Protein AF-A0A0R3SLI9-F1 (afdb_monomer_lite)

pLDDT: mean 77.98, std 18.59, range [40.75, 97.25]

Organism: Hymenolepis diminuta (NCBI:txid6216)

Structure (mmCIF, N/CA/C/O backbone):
data_AF-A0A0R3SLI9-F1
#
_entry.id   AF-A0A0R3SLI9-F1
#
loop_
_atom_site.group_PDB
_atom_site.id
_atom_site.type_symbol
_atom_site.label_atom_id
_atom_site.label_alt_id
_atom_site.label_comp_id
_atom_site.label_asym_id
_atom_site.label_entity_id
_atom_site.label_seq_id
_atom_site.pdbx_PDB_ins_code
_atom_site.Cartn_x
_atom_site.Cartn_y
_atom_site.Cartn_z
_atom_site.occupancy
_atom_site.B_iso_or_equiv
_atom_site.auth_seq_id
_atom_site.auth_comp_id
_atom_site.auth_asym_id
_atom_site.auth_atom_id
_atom_site.pdbx_PDB_model_num
ATOM 1 N N . LEU A 1 1 ? -8.144 -15.670 11.723 1.00 77.50 1 LEU A N 1
ATOM 2 C CA . LEU A 1 1 ? -7.758 -14.855 10.543 1.00 77.50 1 LEU A CA 1
ATOM 3 C C . LEU A 1 1 ? -8.961 -14.194 9.868 1.00 77.50 1 LEU A C 1
ATOM 5 O O . LEU A 1 1 ? -9.019 -12.973 9.860 1.00 77.50 1 LEU A O 1
ATOM 9 N N . ARG A 1 2 ? -9.946 -14.961 9.369 1.00 88.62 2 ARG A N 1
ATOM 10 C CA . ARG A 1 2 ? -11.152 -14.423 8.701 1.00 88.62 2 ARG A CA 1
ATOM 11 C C . ARG A 1 2 ? -11.884 -13.349 9.516 1.00 88.62 2 ARG A C 1
ATOM 13 O O . ARG A 1 2 ? -12.196 -12.292 8.986 1.00 88.62 2 ARG A O 1
ATOM 20 N N . GLU A 1 3 ? -12.101 -13.583 10.808 1.00 86.25 3 GLU A N 1
ATOM 21 C CA . GLU A 1 3 ? -12.759 -12.598 11.679 1.00 86.25 3 GLU A CA 1
ATOM 22 C C . GLU A 1 3 ? -11.969 -11.297 11.853 1.00 86.25 3 GLU A C 1
ATOM 24 O O . GLU A 1 3 ? -12.561 -10.227 11.944 1.00 86.25 3 GLU A O 1
ATOM 29 N N . CYS A 1 4 ? -10.637 -11.369 11.891 1.00 86.62 4 CYS A N 1
ATOM 30 C CA . CYS A 1 4 ? -9.782 -10.190 12.025 1.00 86.62 4 CYS A CA 1
ATOM 31 C C . CYS A 1 4 ? -9.888 -9.305 10.779 1.00 86.62 4 CYS A C 1
ATOM 33 O O . CYS A 1 4 ? -10.007 -8.089 10.894 1.00 86.62 4 CYS A O 1
ATOM 35 N N . VAL A 1 5 ? -9.927 -9.932 9.599 1.00 86.12 5 VAL A N 1
ATOM 36 C CA . VAL A 1 5 ? -10.116 -9.241 8.317 1.00 86.12 5 VAL A CA 1
ATOM 37 C C . VAL A 1 5 ? -11.488 -8.573 8.257 1.00 86.12 5 VAL A C 1
ATOM 39 O O . VAL A 1 5 ? -11.575 -7.413 7.879 1.00 86.12 5 VAL A O 1
ATOM 42 N N . LEU A 1 6 ? -12.548 -9.267 8.687 1.00 87.31 6 LEU A N 1
ATOM 43 C CA . LEU A 1 6 ? -13.911 -8.720 8.686 1.00 87.31 6 LEU A CA 1
ATOM 44 C C . LEU A 1 6 ? -14.117 -7.594 9.709 1.00 87.31 6 LEU A C 1
ATOM 46 O O . LEU A 1 6 ? -14.928 -6.704 9.469 1.00 87.31 6 LEU A O 1
ATOM 50 N N . ARG A 1 7 ? -13.383 -7.600 10.830 1.00 90.00 7 ARG A N 1
ATOM 51 C CA . ARG A 1 7 ? -13.383 -6.476 11.784 1.00 90.00 7 ARG A CA 1
ATOM 52 C C . ARG A 1 7 ? -12.620 -5.262 11.258 1.00 90.00 7 ARG A C 1
ATOM 54 O O . ARG A 1 7 ? -12.909 -4.154 11.694 1.00 90.00 7 ARG A O 1
ATOM 61 N N . GLY A 1 8 ? -11.622 -5.458 10.393 1.00 84.56 8 GLY A N 1
ATOM 62 C CA . GLY A 1 8 ? -10.778 -4.377 9.866 1.00 84.56 8 GLY A CA 1
ATOM 63 C C . GLY A 1 8 ? -9.919 -3.675 10.926 1.00 84.56 8 GLY A C 1
ATOM 64 O O . GLY A 1 8 ? -9.352 -2.619 10.664 1.00 84.56 8 GLY A O 1
ATOM 65 N N . SER A 1 9 ? -9.832 -4.240 12.133 1.00 87.75 9 SER A N 1
ATOM 66 C CA . SER A 1 9 ? -9.049 -3.683 13.233 1.00 87.75 9 SER A CA 1
ATOM 67 C C . SER A 1 9 ? -7.636 -4.255 13.210 1.00 87.75 9 SER A C 1
ATOM 69 O O . SER A 1 9 ? -7.444 -5.471 13.152 1.00 87.75 9 SER A O 1
ATOM 71 N N . TYR A 1 10 ? -6.653 -3.366 13.282 1.00 92.00 10 TYR A N 1
ATOM 72 C CA . TYR A 1 10 ? -5.237 -3.688 13.392 1.00 92.00 10 TYR A CA 1
ATOM 73 C C . TYR A 1 10 ? -4.614 -2.856 14.515 1.00 92.00 10 TYR A C 1
ATOM 75 O O . TYR A 1 10 ? -5.129 -1.800 14.885 1.00 92.00 10 TYR A O 1
ATOM 83 N N . ARG A 1 11 ? -3.517 -3.350 15.094 1.00 92.00 11 ARG A N 1
ATOM 84 C CA . ARG A 1 11 ? -2.757 -2.623 16.118 1.00 92.00 11 ARG A CA 1
ATOM 85 C C . ARG A 1 11 ? -1.574 -1.924 15.461 1.00 92.00 11 ARG A C 1
ATOM 87 O O . ARG A 1 11 ? -0.808 -2.571 14.754 1.00 92.00 11 ARG A O 1
ATOM 94 N N . VAL A 1 12 ? -1.432 -0.629 15.723 1.00 92.94 12 VAL A N 1
ATOM 95 C CA . VAL A 1 12 ? -0.289 0.178 15.283 1.00 92.94 12 VAL A CA 1
ATOM 96 C C . VAL A 1 12 ? 0.781 0.118 16.377 1.00 92.94 12 VAL A C 1
ATOM 98 O O . VAL A 1 12 ? 0.486 0.472 17.521 1.00 92.94 12 VAL A O 1
ATOM 101 N N . PRO A 1 13 ? 1.992 -0.377 16.089 1.00 94.94 13 PRO A N 1
ATOM 102 C CA . PRO A 1 13 ? 3.076 -0.381 17.062 1.00 94.94 13 PRO A CA 1
ATOM 103 C C . PRO A 1 13 ? 3.652 1.027 17.276 1.00 94.94 13 PRO A C 1
ATOM 105 O O . PRO A 1 13 ? 3.618 1.857 16.374 1.00 94.94 13 PRO A O 1
ATOM 108 N N . PHE A 1 14 ? 4.244 1.281 18.449 1.00 94.12 14 PHE A N 1
ATOM 109 C CA . PHE A 1 14 ? 4.739 2.615 18.839 1.00 94.12 14 PHE A CA 1
ATOM 110 C C . PHE A 1 14 ? 5.844 3.175 17.928 1.00 94.12 14 PHE A C 1
ATOM 112 O O . PHE A 1 14 ? 6.038 4.382 17.867 1.00 94.12 14 PHE A O 1
ATOM 119 N N . TYR A 1 15 ? 6.589 2.302 17.248 1.00 94.62 15 TYR A N 1
ATOM 120 C CA . TYR A 1 15 ? 7.672 2.678 16.338 1.00 94.62 15 TYR A CA 1
ATOM 121 C C . TYR A 1 15 ? 7.181 3.015 14.923 1.00 94.62 15 TYR A C 1
ATOM 123 O O . TYR A 1 15 ? 7.979 3.397 14.071 1.00 94.62 15 TYR A O 1
ATOM 131 N N . MET A 1 16 ? 5.890 2.836 14.638 1.00 94.94 16 MET A N 1
ATOM 132 C CA . MET A 1 16 ? 5.316 3.177 13.343 1.00 94.94 16 MET A CA 1
ATOM 133 C C . MET A 1 16 ? 5.006 4.673 13.296 1.00 94.94 16 MET A C 1
ATOM 135 O O . MET A 1 16 ? 4.361 5.204 14.197 1.00 94.94 16 MET A O 1
ATOM 139 N N . SER A 1 17 ? 5.465 5.352 12.243 1.00 95.38 17 SER A N 1
ATOM 140 C CA . SER A 1 17 ? 5.204 6.782 12.088 1.00 95.38 17 SER A CA 1
ATOM 141 C C . SER A 1 17 ? 3.722 7.058 11.843 1.00 95.38 17 SER A C 1
ATOM 143 O O . SER A 1 17 ? 2.990 6.230 11.290 1.00 95.38 17 SER A O 1
ATOM 145 N N . HIS A 1 18 ? 3.290 8.260 12.218 1.00 95.31 18 HIS A N 1
ATOM 146 C CA . HIS A 1 18 ? 1.918 8.706 12.008 1.00 95.31 18 HIS A CA 1
ATOM 147 C C . HIS A 1 18 ? 1.535 8.694 10.520 1.00 95.31 18 HIS A C 1
ATOM 149 O O . HIS A 1 18 ? 0.446 8.260 10.150 1.00 95.31 18 HIS A O 1
ATOM 155 N N . GLU A 1 19 ? 2.454 9.097 9.642 1.00 94.69 19 GLU A N 1
ATOM 156 C CA . GLU A 1 19 ? 2.260 9.055 8.195 1.00 94.69 19 GLU A CA 1
ATOM 157 C C . GLU A 1 19 ? 2.057 7.624 7.673 1.00 94.69 19 GLU A C 1
ATOM 159 O O . GLU A 1 19 ? 1.200 7.403 6.817 1.00 94.69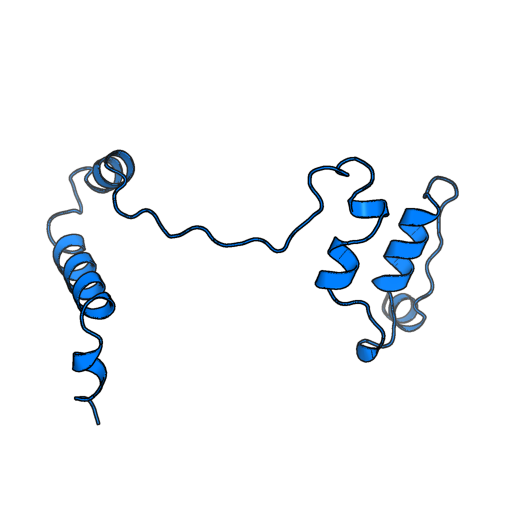 19 GLU A O 1
ATOM 164 N N . CYS A 1 20 ? 2.773 6.637 8.228 1.00 95.31 20 CYS A N 1
ATOM 165 C CA . CYS A 1 20 ? 2.591 5.228 7.870 1.00 95.31 20 CYS A CA 1
ATOM 166 C C . CYS A 1 20 ? 1.206 4.721 8.287 1.00 95.31 20 CYS A C 1
ATOM 168 O O . CYS A 1 20 ? 0.522 4.040 7.522 1.00 95.31 20 CYS A O 1
ATOM 170 N N . GLU A 1 21 ? 0.758 5.087 9.492 1.00 95.56 21 GLU A N 1
ATOM 171 C CA . GLU A 1 21 ? -0.582 4.741 9.962 1.00 95.56 21 GLU A CA 1
ATOM 172 C C . GLU A 1 21 ? -1.658 5.313 9.029 1.00 95.56 21 GLU A C 1
ATOM 174 O O . GLU A 1 21 ? -2.601 4.605 8.665 1.00 95.56 21 GLU A O 1
ATOM 179 N N . MET A 1 22 ? -1.522 6.578 8.624 1.00 95.00 22 MET A N 1
ATOM 180 C CA . MET A 1 22 ? -2.459 7.224 7.704 1.00 95.00 22 MET A CA 1
ATOM 181 C C . MET A 1 22 ? -2.502 6.528 6.339 1.00 95.00 22 MET A C 1
ATOM 183 O O . MET A 1 22 ? -3.591 6.340 5.790 1.00 95.00 22 MET A O 1
ATOM 187 N N . LEU A 1 23 ? -1.356 6.081 5.819 1.00 96.31 23 LEU A N 1
ATOM 188 C CA . LEU A 1 23 ? -1.296 5.272 4.602 1.00 96.31 23 LEU A CA 1
ATOM 189 C C . LEU A 1 23 ? -2.061 3.947 4.769 1.00 96.31 23 LEU A C 1
ATOM 191 O O . LEU A 1 23 ? -2.914 3.611 3.943 1.00 96.31 23 LEU A O 1
ATOM 195 N N . LEU A 1 24 ? -1.828 3.218 5.867 1.00 95.94 24 LEU A N 1
ATOM 196 C CA . LEU A 1 24 ? -2.531 1.962 6.153 1.00 9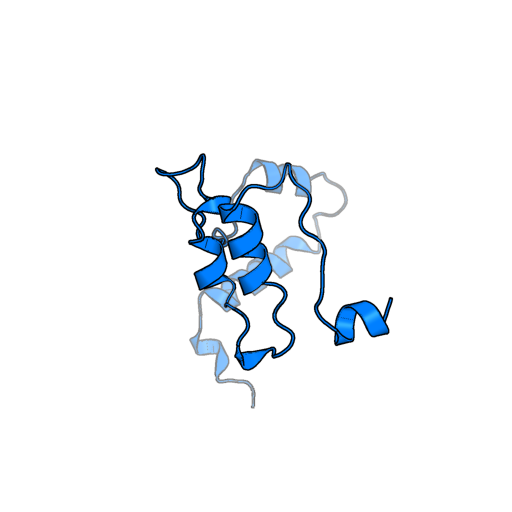5.94 24 LEU A CA 1
ATOM 197 C C . LEU A 1 24 ? -4.048 2.160 6.264 1.00 95.94 24 LEU A C 1
ATOM 199 O O . LEU A 1 24 ? -4.803 1.329 5.761 1.00 95.94 24 LEU A O 1
ATOM 203 N N . ARG A 1 25 ? -4.512 3.279 6.836 1.00 94.19 25 ARG A N 1
ATOM 204 C CA . ARG A 1 25 ? -5.947 3.613 6.907 1.00 94.19 25 ARG A CA 1
ATOM 205 C C . ARG A 1 25 ? -6.587 3.794 5.532 1.00 94.19 25 ARG A C 1
ATOM 207 O O . ARG A 1 25 ? -7.759 3.462 5.379 1.00 94.19 25 ARG A O 1
ATOM 214 N N . LYS A 1 26 ? -5.841 4.285 4.536 1.00 95.56 26 LYS A N 1
ATOM 215 C CA . LYS A 1 26 ? -6.316 4.432 3.146 1.00 95.56 26 LYS A CA 1
ATOM 216 C C . LYS A 1 26 ? -6.380 3.092 2.404 1.00 95.56 26 LYS A C 1
ATOM 218 O O . LYS A 1 26 ? -7.260 2.900 1.564 1.00 95.56 26 LYS A O 1
ATOM 223 N N . MET A 1 27 ? -5.472 2.163 2.719 1.00 95.62 27 MET A N 1
ATOM 224 C CA . MET A 1 27 ? -5.377 0.849 2.068 1.00 95.62 27 MET A CA 1
ATOM 225 C C . MET A 1 27 ? -6.309 -0.201 2.690 1.00 95.62 27 MET A C 1
ATOM 227 O O . MET A 1 27 ? -6.991 -0.938 1.975 1.00 95.62 27 MET A O 1
ATOM 231 N N . LEU A 1 28 ? -6.370 -0.266 4.021 1.00 94.88 28 LEU A N 1
ATOM 232 C CA . LEU A 1 28 ? -7.065 -1.311 4.784 1.00 94.88 28 LEU A CA 1
ATOM 233 C C . LEU A 1 28 ? -8.524 -0.945 5.098 1.00 94.88 28 LEU A C 1
ATOM 235 O O . LEU A 1 28 ? -9.038 -1.210 6.184 1.00 94.88 28 LEU A O 1
ATOM 239 N N . VAL A 1 29 ? -9.215 -0.345 4.126 1.00 94.25 29 VAL A N 1
ATOM 240 C CA . VAL A 1 29 ? -10.642 -0.015 4.233 1.00 94.25 29 VAL A CA 1
ATOM 241 C C . VAL A 1 29 ? -11.492 -1.254 3.933 1.00 94.25 29 VAL A C 1
ATOM 243 O O . VAL A 1 29 ? -11.332 -1.895 2.886 1.00 94.25 29 VAL A O 1
ATOM 246 N N . LEU A 1 30 ? -12.423 -1.569 4.845 1.00 93.62 30 LEU A N 1
ATOM 247 C CA . LEU A 1 30 ? -13.381 -2.676 4.710 1.00 93.62 30 LEU A CA 1
ATOM 248 C C . LEU A 1 30 ? -14.275 -2.518 3.477 1.00 93.62 30 LEU A C 1
ATOM 250 O O . LEU A 1 30 ? -14.480 -3.471 2.731 1.00 93.62 30 LEU A O 1
ATOM 254 N N . ASN A 1 31 ? -14.799 -1.310 3.261 1.00 93.69 31 ASN A N 1
ATOM 255 C CA . ASN A 1 31 ? -15.614 -1.009 2.094 1.00 93.69 31 ASN A CA 1
ATOM 256 C C . ASN A 1 31 ? -14.712 -0.753 0.868 1.00 93.69 31 ASN A C 1
ATOM 258 O O . ASN A 1 31 ? -13.988 0.245 0.863 1.00 93.69 31 ASN A O 1
ATOM 262 N N . PRO A 1 32 ? -14.779 -1.587 -0.185 1.00 94.00 32 PRO A N 1
ATOM 263 C CA . PRO A 1 32 ? -13.947 -1.418 -1.371 1.00 94.00 32 PRO A CA 1
ATOM 264 C C . PRO A 1 32 ? -14.207 -0.100 -2.112 1.00 94.00 32 PRO A C 1
ATOM 266 O O . PRO A 1 32 ? -13.270 0.444 -2.680 1.00 94.00 32 PRO A O 1
ATOM 269 N N . THR A 1 33 ? -15.427 0.454 -2.075 1.00 95.56 33 THR A N 1
ATOM 270 C CA . THR A 1 33 ? -15.741 1.717 -2.774 1.00 95.56 33 THR A CA 1
ATOM 271 C C . THR A 1 33 ? -15.172 2.948 -2.077 1.00 95.56 33 THR A C 1
ATOM 273 O O . THR A 1 33 ? -15.041 3.998 -2.695 1.00 95.56 33 THR A O 1
ATOM 276 N N . LYS A 1 34 ? -14.827 2.826 -0.790 1.00 94.88 34 LYS A N 1
ATOM 277 C CA . LYS A 1 34 ? -14.185 3.883 0.004 1.00 94.88 34 LYS A CA 1
ATOM 278 C C . LYS A 1 34 ? -12.663 3.731 0.070 1.00 94.88 34 LYS A C 1
ATOM 280 O O . LYS A 1 34 ? -12.007 4.531 0.731 1.00 94.88 34 LYS A O 1
ATOM 285 N N . ARG A 1 35 ? -12.106 2.675 -0.530 1.00 97.25 35 ARG A N 1
ATOM 286 C CA . ARG A 1 35 ? -10.664 2.425 -0.535 1.00 97.25 35 ARG A CA 1
ATOM 287 C C . ARG A 1 35 ? -9.992 3.380 -1.514 1.00 97.25 35 ARG A C 1
ATOM 289 O O . ARG A 1 35 ? -10.483 3.550 -2.627 1.00 97.25 35 ARG A O 1
ATOM 296 N N . ALA A 1 36 ? -8.867 3.960 -1.105 1.00 96.56 36 ALA A N 1
ATOM 297 C CA . ALA A 1 36 ? -8.103 4.833 -1.985 1.00 96.56 36 ALA A CA 1
ATOM 298 C C . ALA A 1 36 ? -7.595 4.057 -3.209 1.00 96.56 36 ALA A C 1
ATOM 300 O O . ALA A 1 36 ? -7.171 2.899 -3.106 1.00 96.56 36 ALA A O 1
ATOM 301 N N . SER A 1 37 ? -7.635 4.707 -4.366 1.00 96.56 37 SER A N 1
ATOM 302 C CA . SER A 1 37 ? -7.070 4.179 -5.603 1.00 96.56 37 SER A CA 1
ATOM 303 C C . SER A 1 37 ? -5.544 4.145 -5.532 1.00 96.56 37 SER A C 1
ATOM 305 O O . SER A 1 37 ? -4.918 4.901 -4.786 1.00 96.56 37 SER A O 1
ATOM 307 N N . LEU A 1 38 ? -4.916 3.305 -6.358 1.00 95.56 38 LEU A N 1
ATOM 308 C CA . LEU A 1 38 ? -3.455 3.255 -6.411 1.00 95.56 38 LEU A CA 1
ATOM 309 C C . LEU A 1 38 ? -2.859 4.616 -6.811 1.00 95.56 38 LEU A C 1
ATOM 311 O O . LEU A 1 38 ? -1.857 5.021 -6.240 1.00 95.56 38 LEU A O 1
ATOM 315 N N . LEU A 1 39 ? -3.518 5.366 -7.700 1.00 94.44 39 LEU A N 1
ATOM 316 C CA . LEU A 1 39 ? -3.089 6.712 -8.099 1.00 94.44 39 LEU A CA 1
ATOM 317 C C . LEU A 1 39 ? -3.063 7.708 -6.929 1.00 94.44 39 LEU A C 1
ATOM 319 O O . LEU A 1 39 ? -2.220 8.603 -6.905 1.00 94.44 39 LEU A O 1
ATOM 323 N N . GLU A 1 40 ? -3.976 7.572 -5.968 1.00 94.38 40 GLU A N 1
ATOM 324 C CA . GLU A 1 40 ? -3.979 8.381 -4.744 1.00 94.38 40 GLU A CA 1
ATOM 325 C C . GLU A 1 40 ? -2.927 7.890 -3.748 1.00 94.38 40 GLU A C 1
ATOM 327 O O . GLU A 1 40 ? -2.233 8.704 -3.143 1.00 94.38 40 GLU A O 1
ATOM 332 N N . ILE A 1 41 ? -2.775 6.569 -3.609 1.00 96.19 41 ILE A N 1
ATOM 333 C CA . ILE A 1 41 ? -1.765 5.954 -2.742 1.00 96.19 41 ILE A CA 1
ATOM 334 C C . ILE A 1 41 ? -0.352 6.338 -3.185 1.00 96.19 41 ILE A C 1
ATOM 336 O O . ILE A 1 41 ? 0.456 6.706 -2.344 1.00 96.19 41 ILE A O 1
ATOM 340 N N . MET A 1 42 ? -0.053 6.327 -4.485 1.00 94.62 42 MET A N 1
ATOM 341 C CA . MET A 1 42 ? 1.281 6.655 -5.009 1.00 94.62 42 MET A CA 1
ATOM 342 C C . MET A 1 42 ? 1.732 8.083 -4.675 1.00 94.62 42 MET A C 1
ATOM 344 O O . MET A 1 42 ? 2.926 8.343 -4.577 1.00 94.62 42 MET A O 1
ATOM 348 N N . 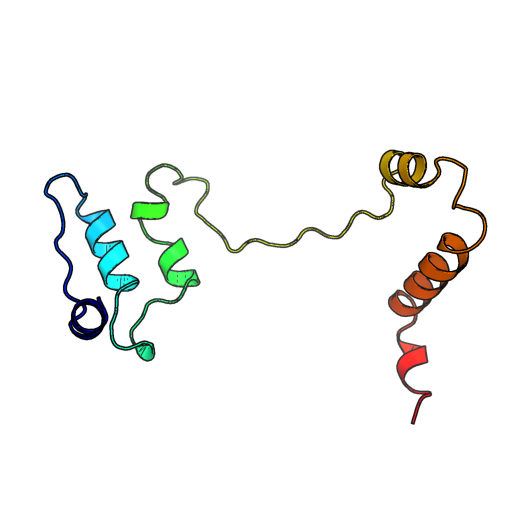LYS A 1 43 ? 0.785 8.997 -4.432 1.00 92.50 43 LYS A N 1
ATOM 349 C CA . LYS A 1 43 ? 1.045 10.385 -4.022 1.00 92.50 43 LYS A CA 1
ATOM 350 C C . LYS A 1 43 ? 1.172 10.556 -2.504 1.00 92.50 43 LYS A C 1
ATOM 352 O O . LYS A 1 43 ? 1.295 11.680 -2.027 1.00 92.50 43 LYS A O 1
ATOM 357 N N . ASP A 1 44 ? 1.083 9.478 -1.726 1.00 94.75 44 ASP A N 1
ATOM 358 C CA . ASP A 1 44 ? 1.111 9.560 -0.270 1.00 94.75 44 ASP A CA 1
ATOM 359 C C . ASP A 1 44 ? 2.478 10.036 0.249 1.00 94.75 44 ASP A C 1
ATOM 361 O O . ASP A 1 44 ? 3.534 9.634 -0.249 1.00 94.75 44 ASP A O 1
ATOM 365 N N . LYS A 1 45 ? 2.457 10.890 1.278 1.00 91.62 45 LYS A N 1
ATOM 366 C CA . LYS A 1 45 ? 3.658 11.466 1.898 1.00 91.62 45 LYS A CA 1
ATOM 367 C C . LYS A 1 45 ? 4.605 10.383 2.416 1.00 91.62 45 LYS A C 1
ATOM 369 O O . LYS A 1 45 ? 5.818 10.531 2.287 1.00 91.62 45 LYS A O 1
ATOM 374 N N . TRP A 1 46 ? 4.074 9.295 2.980 1.00 94.19 46 TRP A N 1
ATOM 375 C CA . TRP A 1 46 ? 4.911 8.242 3.551 1.00 94.19 46 TRP A CA 1
ATOM 376 C C . TRP A 1 46 ? 5.717 7.502 2.478 1.00 94.19 46 TRP A C 1
ATOM 378 O O . TRP A 1 46 ? 6.895 7.229 2.683 1.00 94.19 46 TRP A O 1
ATOM 388 N N . LEU A 1 47 ? 5.124 7.247 1.305 1.00 94.00 47 LEU A N 1
ATOM 389 C CA . LEU A 1 47 ? 5.834 6.609 0.189 1.00 94.00 47 LEU A CA 1
ATOM 390 C C . LEU A 1 47 ? 6.904 7.515 -0.429 1.00 94.00 47 LEU A C 1
ATOM 392 O O . LEU A 1 47 ? 7.904 7.017 -0.937 1.00 94.00 47 LEU A O 1
ATOM 396 N N . ASN A 1 48 ? 6.712 8.832 -0.370 1.00 93.69 48 ASN A N 1
ATOM 397 C CA . ASN A 1 48 ? 7.592 9.807 -1.014 1.00 93.69 48 ASN A CA 1
ATOM 398 C C . ASN A 1 48 ? 8.526 10.540 -0.028 1.00 93.69 48 ASN A C 1
ATOM 400 O O . ASN A 1 48 ? 9.162 11.514 -0.412 1.00 93.69 48 ASN A O 1
ATOM 404 N N . THR A 1 49 ? 8.653 10.079 1.227 1.00 88.62 49 THR A N 1
ATOM 405 C CA . THR A 1 49 ? 9.410 10.776 2.296 1.00 88.62 49 THR A CA 1
ATOM 406 C C . THR A 1 49 ? 10.894 11.002 1.968 1.00 88.62 49 THR A C 1
ATOM 408 O O . THR A 1 49 ? 11.488 11.952 2.462 1.00 88.62 49 THR A O 1
ATOM 411 N N . THR A 1 50 ? 11.506 10.161 1.131 1.00 83.31 50 THR A N 1
ATOM 412 C CA . THR A 1 50 ? 12.917 10.293 0.712 1.00 83.31 50 THR A CA 1
ATOM 413 C C . THR A 1 50 ? 13.082 10.635 -0.770 1.00 83.31 50 THR A C 1
ATOM 415 O O . THR A 1 50 ? 14.202 10.638 -1.271 1.00 83.31 50 THR A O 1
ATOM 418 N N . PHE A 1 51 ? 11.980 10.885 -1.483 1.00 84.06 51 PHE A N 1
ATOM 419 C CA . PHE A 1 51 ? 11.946 11.046 -2.940 1.00 84.06 51 PHE A CA 1
ATOM 420 C C . PHE A 1 51 ? 11.111 12.270 -3.344 1.00 84.06 51 PHE A C 1
ATOM 422 O O . PHE A 1 51 ? 10.223 12.174 -4.190 1.00 84.06 51 PHE A O 1
ATOM 429 N N . GLU A 1 52 ? 11.380 13.428 -2.735 1.00 73.81 52 GLU A N 1
ATOM 430 C CA . GLU A 1 52 ? 10.630 14.665 -3.014 1.00 73.81 52 GLU A CA 1
ATOM 431 C C . GLU A 1 52 ? 10.788 15.114 -4.479 1.00 73.81 52 GLU A C 1
ATOM 433 O O . GLU A 1 52 ? 9.803 15.462 -5.129 1.00 73.81 52 GLU A O 1
ATOM 438 N N . ASP A 1 53 ? 11.995 14.978 -5.039 1.00 76.69 53 ASP A N 1
ATOM 439 C CA . ASP A 1 53 ? 12.305 15.342 -6.431 1.00 76.69 53 ASP A CA 1
ATOM 440 C C . ASP A 1 53 ? 11.897 14.268 -7.458 1.00 76.69 53 ASP A C 1
ATOM 442 O O . ASP A 1 53 ? 12.009 14.462 -8.668 1.00 76.69 53 ASP A O 1
ATOM 446 N N . SER A 1 54 ? 11.466 13.089 -7.006 1.00 83.38 54 SER A N 1
ATOM 447 C CA . SER A 1 54 ? 11.152 11.940 -7.868 1.00 83.38 54 SER A CA 1
ATOM 448 C C . SER A 1 54 ? 9.985 11.147 -7.304 1.00 83.38 54 SER A C 1
ATOM 450 O O . SER A 1 54 ? 10.099 9.963 -6.988 1.00 83.38 54 SER A O 1
ATOM 452 N N . THR A 1 55 ? 8.850 11.834 -7.172 1.00 86.62 55 THR A N 1
ATOM 453 C CA . THR A 1 55 ? 7.612 11.222 -6.684 1.00 86.62 55 THR A CA 1
ATOM 454 C C . THR A 1 55 ? 7.240 9.977 -7.485 1.00 86.62 55 THR A C 1
ATOM 456 O O . THR A 1 55 ? 7.430 9.914 -8.702 1.00 86.62 55 THR A O 1
ATOM 459 N N . LEU A 1 56 ? 6.668 8.991 -6.800 1.00 90.81 56 LEU A N 1
ATOM 460 C CA . LEU A 1 56 ? 6.252 7.735 -7.402 1.00 90.81 56 LEU A CA 1
ATOM 461 C C . LEU A 1 56 ? 5.178 7.974 -8.479 1.00 90.81 56 LEU A C 1
ATOM 463 O O . LEU A 1 56 ? 4.099 8.498 -8.203 1.00 90.81 56 LEU A O 1
ATOM 467 N N . GLN A 1 57 ? 5.465 7.539 -9.707 1.00 91.62 57 GLN A N 1
ATOM 468 C CA . GLN A 1 57 ? 4.559 7.630 -10.856 1.00 91.62 57 GLN A CA 1
ATOM 469 C C . GLN A 1 57 ? 4.161 6.240 -11.366 1.00 91.62 57 GLN A C 1
ATOM 471 O O . GLN A 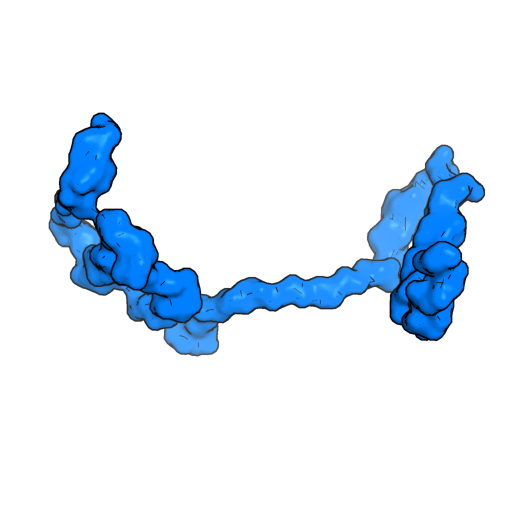1 57 ? 4.908 5.277 -11.163 1.00 91.62 57 GLN A O 1
ATOM 476 N N . PRO A 1 58 ? 2.989 6.104 -12.019 1.00 93.94 58 PRO A N 1
ATOM 477 C CA . PRO A 1 58 ? 2.619 4.884 -12.726 1.00 93.94 58 PRO A CA 1
ATOM 478 C C . PRO A 1 58 ? 3.741 4.441 -13.657 1.00 93.94 58 PRO A C 1
ATOM 480 O O . PRO A 1 58 ? 4.270 5.244 -14.426 1.00 93.94 58 PRO A O 1
ATOM 483 N N . TYR A 1 59 ? 4.096 3.160 -13.580 1.00 93.44 59 TYR A N 1
ATOM 484 C CA . TYR A 1 59 ? 5.072 2.594 -14.495 1.00 93.44 59 TYR A CA 1
ATOM 485 C C . TYR A 1 59 ? 4.576 2.756 -15.934 1.00 93.44 59 TYR A C 1
ATOM 487 O O . TYR A 1 59 ? 3.438 2.403 -16.254 1.00 93.44 59 TYR A O 1
ATOM 495 N N . LYS A 1 60 ? 5.442 3.296 -16.788 1.00 92.25 60 LYS A N 1
ATOM 496 C CA . LYS A 1 60 ? 5.222 3.381 -18.224 1.00 92.25 60 LYS A CA 1
ATOM 497 C C . LYS A 1 60 ? 6.115 2.342 -18.882 1.00 92.25 60 LYS A C 1
ATOM 499 O O . LYS A 1 60 ? 7.330 2.408 -18.740 1.00 92.25 60 LYS A O 1
ATOM 504 N N . GLU A 1 61 ? 5.498 1.392 -19.571 1.00 89.31 61 GLU A N 1
ATOM 505 C CA . GLU A 1 61 ? 6.233 0.387 -20.331 1.00 89.31 61 GLU A CA 1
ATOM 506 C C . GLU A 1 61 ? 6.969 1.058 -21.497 1.00 89.31 61 GLU A C 1
ATOM 508 O O . GLU A 1 61 ? 6.376 1.822 -22.268 1.00 89.31 61 GLU A O 1
ATOM 513 N N . ASP A 1 62 ? 8.274 0.805 -21.586 1.00 89.31 62 ASP A N 1
ATOM 514 C CA . ASP A 1 62 ? 9.100 1.303 -22.679 1.00 89.31 62 ASP A CA 1
ATOM 515 C C . ASP A 1 62 ? 8.775 0.564 -23.976 1.00 89.31 62 ASP A C 1
ATOM 517 O O . ASP A 1 62 ? 8.377 -0.604 -23.980 1.00 89.31 62 ASP A O 1
ATOM 521 N N . LEU A 1 63 ? 8.983 1.237 -25.110 1.00 84.81 63 LEU A N 1
ATOM 522 C CA . LEU A 1 63 ? 8.801 0.592 -26.403 1.00 84.81 63 LEU A CA 1
ATOM 523 C C . LEU A 1 63 ? 9.810 -0.557 -26.545 1.00 84.81 63 LEU A C 1
ATOM 525 O O . LEU A 1 63 ? 11.010 -0.354 -26.327 1.00 84.81 63 LEU A O 1
ATOM 529 N N . PRO A 1 64 ? 9.360 -1.757 -26.942 1.00 82.06 64 PRO A N 1
ATOM 530 C CA . PRO A 1 64 ? 10.255 -2.887 -27.106 1.00 82.06 64 PRO A CA 1
ATOM 531 C C . PRO A 1 64 ? 11.309 -2.582 -28.178 1.00 82.06 64 PRO A C 1
ATOM 533 O O . PRO A 1 64 ? 10.997 -2.352 -29.346 1.00 82.06 64 PRO A O 1
ATOM 536 N N . ASN A 1 65 ? 12.585 -2.601 -27.784 1.00 82.00 65 ASN A N 1
ATOM 537 C CA . ASN A 1 65 ? 13.694 -2.478 -28.723 1.00 82.00 65 ASN A CA 1
ATOM 538 C C . ASN A 1 65 ? 13.963 -3.837 -29.382 1.00 82.00 65 ASN A C 1
ATOM 540 O O . ASN A 1 65 ? 14.574 -4.724 -28.780 1.00 82.00 65 ASN A O 1
ATOM 544 N N . TYR A 1 66 ? 13.504 -4.000 -30.621 1.00 80.00 66 TYR A N 1
ATOM 545 C CA . TYR A 1 66 ? 13.751 -5.203 -31.422 1.00 80.00 66 TYR A CA 1
ATOM 546 C C . TYR A 1 66 ? 15.059 -5.148 -32.223 1.00 80.00 66 TYR A C 1
ATOM 548 O O . TYR A 1 66 ? 15.462 -6.159 -32.789 1.00 80.00 66 TYR A O 1
ATOM 556 N N . ASN A 1 67 ? 15.738 -4.000 -32.241 1.00 80.25 67 ASN A N 1
ATOM 557 C CA . ASN A 1 67 ? 16.904 -3.739 -33.085 1.00 80.25 67 ASN A CA 1
ATOM 558 C C . ASN A 1 67 ? 18.230 -3.846 -32.320 1.00 80.25 67 ASN A C 1
ATOM 560 O O . ASN A 1 67 ? 19.227 -3.259 -32.727 1.00 80.25 67 ASN A O 1
ATOM 564 N N . ASP A 1 68 ? 18.254 -4.567 -31.199 1.00 82.56 68 ASP A N 1
ATOM 565 C CA . ASP A 1 68 ? 19.470 -4.776 -30.414 1.00 82.56 68 ASP A CA 1
ATOM 566 C C . ASP A 1 68 ? 20.359 -5.844 -31.090 1.00 82.56 68 ASP A C 1
ATOM 568 O O . ASP A 1 68 ? 20.007 -7.033 -31.082 1.00 82.56 68 ASP A O 1
ATOM 572 N N . PRO A 1 69 ? 21.511 -5.449 -31.668 1.00 77.81 69 PRO A N 1
ATOM 573 C CA . PRO A 1 69 ? 22.359 -6.358 -32.429 1.00 77.81 69 PRO A CA 1
ATOM 574 C C . PRO A 1 69 ? 22.966 -7.462 -31.558 1.00 77.81 69 PRO A C 1
ATOM 576 O O . PRO A 1 69 ? 23.158 -8.572 -32.049 1.00 77.81 69 PRO A O 1
ATOM 579 N N . GLU A 1 70 ? 23.208 -7.225 -30.265 1.00 80.88 70 GLU A N 1
ATOM 580 C CA . GLU A 1 70 ? 23.748 -8.246 -29.361 1.00 80.88 70 GLU A CA 1
ATOM 581 C C . GLU A 1 70 ? 22.682 -9.267 -28.956 1.00 80.88 70 GLU A C 1
ATOM 583 O O . GLU A 1 70 ? 22.975 -10.464 -28.865 1.00 80.88 70 GLU A O 1
ATOM 588 N N . ARG A 1 71 ? 21.427 -8.836 -28.762 1.00 73.75 71 ARG A N 1
ATOM 589 C CA . ARG A 1 71 ? 20.301 -9.764 -28.550 1.00 73.75 71 ARG A CA 1
ATOM 590 C C . ARG A 1 71 ? 20.063 -10.627 -29.781 1.00 73.75 71 ARG A C 1
ATOM 592 O O . ARG A 1 71 ? 19.912 -11.839 -29.645 1.00 73.75 71 ARG A O 1
ATOM 599 N N . ILE A 1 72 ? 20.096 -10.025 -30.970 1.00 76.19 72 ILE A N 1
ATOM 600 C CA . ILE A 1 72 ? 19.984 -10.747 -32.240 1.00 76.19 72 ILE A CA 1
ATOM 601 C C . ILE A 1 72 ? 21.138 -11.748 -32.368 1.00 76.19 72 ILE A C 1
ATOM 603 O O . ILE A 1 72 ? 20.894 -12.932 -32.574 1.00 76.19 72 ILE A O 1
ATOM 607 N N . ARG A 1 73 ? 22.386 -11.329 -32.139 1.00 66.31 73 ARG A N 1
ATOM 608 C CA . ARG A 1 73 ? 23.569 -12.200 -32.237 1.00 66.31 73 ARG A CA 1
ATOM 609 C C . ARG A 1 73 ? 23.524 -13.392 -31.273 1.00 66.31 73 ARG A C 1
ATOM 611 O O . ARG A 1 73 ? 23.935 -14.487 -31.649 1.00 66.31 73 ARG A O 1
ATOM 618 N N . LYS A 1 74 ? 23.006 -13.206 -30.052 1.00 68.00 74 LYS A N 1
ATOM 619 C CA . LYS A 1 74 ? 22.806 -14.292 -29.071 1.00 68.00 74 LYS A CA 1
ATOM 620 C C . LYS A 1 74 ? 21.689 -15.259 -29.468 1.00 68.00 74 LYS A C 1
ATOM 622 O O . LYS A 1 74 ? 21.817 -16.451 -29.207 1.00 68.00 74 LYS A O 1
ATOM 627 N N . LEU A 1 75 ? 20.624 -14.769 -30.104 1.00 64.31 75 LEU A N 1
ATOM 628 C CA . LEU A 1 75 ? 19.563 -15.617 -30.658 1.00 64.31 75 LEU A CA 1
ATOM 629 C C . LEU A 1 75 ? 20.062 -16.412 -31.880 1.00 64.31 75 LEU A C 1
ATOM 631 O O . LEU A 1 75 ? 19.639 -17.545 -32.077 1.00 64.31 75 LEU A O 1
ATOM 635 N N . VAL A 1 76 ? 20.995 -15.845 -32.652 1.00 56.66 76 VAL A N 1
ATOM 636 C CA . VAL A 1 76 ? 21.591 -16.408 -33.883 1.00 56.66 76 VAL A CA 1
ATOM 637 C C . VAL A 1 76 ? 22.671 -17.480 -33.612 1.00 56.66 76 VAL A C 1
ATOM 639 O O . VAL A 1 76 ? 23.286 -17.997 -34.543 1.00 56.66 76 VAL A O 1
ATOM 642 N N . ILE A 1 77 ? 22.895 -17.895 -32.358 1.00 53.53 77 ILE A N 1
ATOM 643 C CA . ILE A 1 77 ? 23.786 -19.031 -32.053 1.00 53.53 77 ILE A CA 1
ATOM 644 C C . ILE A 1 77 ? 23.236 -20.318 -32.727 1.00 53.53 77 ILE A C 1
ATOM 646 O O . ILE A 1 77 ? 22.041 -20.612 -32.656 1.00 53.53 77 ILE A O 1
ATOM 650 N N . PRO A 1 78 ? 24.081 -21.095 -33.434 1.00 53.16 78 PRO A N 1
ATOM 651 C CA . PRO A 1 78 ? 23.870 -21.385 -34.859 1.00 53.16 78 PRO A CA 1
ATOM 652 C C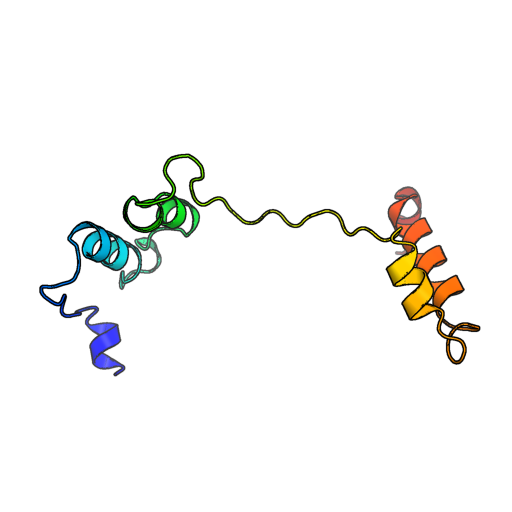 . PRO A 1 78 ? 22.987 -22.590 -35.211 1.00 53.16 78 PRO A C 1
ATOM 654 O O . PRO A 1 78 ? 22.916 -22.953 -36.382 1.00 53.16 78 PRO A O 1
ATOM 657 N N . HIS A 1 79 ? 22.313 -23.239 -34.260 1.00 52.72 79 HIS A N 1
ATOM 658 C CA . HIS A 1 79 ? 21.673 -24.534 -34.548 1.00 52.72 79 HIS A CA 1
ATOM 659 C C . HIS A 1 79 ? 20.147 -24.518 -34.689 1.00 52.72 79 HIS A C 1
ATOM 661 O O . HIS A 1 79 ? 19.585 -25.540 -35.070 1.00 52.72 79 HIS A O 1
ATOM 667 N N . LEU A 1 80 ? 19.471 -23.384 -34.470 1.00 48.41 80 LEU A N 1
ATOM 668 C CA . LEU A 1 80 ? 18.004 -23.301 -34.600 1.00 48.41 80 LEU A CA 1
ATOM 669 C C . LEU A 1 80 ? 17.497 -22.258 -35.613 1.00 48.41 80 LEU A C 1
ATOM 671 O O . LEU A 1 80 ? 16.289 -22.058 -35.738 1.00 48.41 80 LEU A O 1
ATOM 675 N N . PHE A 1 81 ? 18.391 -21.570 -36.329 1.00 53.62 81 PHE A N 1
ATOM 676 C CA . PHE A 1 81 ? 18.041 -20.306 -36.988 1.00 53.62 81 PHE A CA 1
ATOM 677 C C . PHE A 1 81 ? 17.547 -20.389 -38.438 1.00 53.62 81 PHE A C 1
ATOM 679 O O . PHE A 1 81 ? 17.129 -19.372 -38.985 1.00 53.62 81 PHE A O 1
ATOM 686 N N . SER A 1 82 ? 17.539 -21.553 -39.086 1.00 49.94 82 SER A N 1
ATOM 687 C CA . SER A 1 82 ? 17.210 -21.611 -40.517 1.00 49.94 82 SER A CA 1
ATOM 688 C C . SER A 1 82 ? 15.712 -21.574 -40.851 1.00 49.94 82 SER A C 1
ATOM 690 O O . SER A 1 82 ? 15.388 -21.280 -41.996 1.00 49.94 82 SER A O 1
ATOM 692 N N . VAL A 1 83 ? 14.785 -21.832 -39.912 1.00 50.75 83 VAL A N 1
ATOM 693 C CA . VAL A 1 83 ? 13.378 -22.107 -40.301 1.00 50.75 83 VAL A CA 1
ATOM 694 C C . VAL A 1 83 ? 12.315 -21.218 -39.634 1.00 50.75 83 VAL A C 1
ATOM 696 O O . VAL A 1 83 ? 11.271 -20.990 -40.236 1.00 50.75 83 VAL A O 1
ATOM 699 N N . ILE A 1 84 ? 12.542 -20.656 -38.438 1.00 51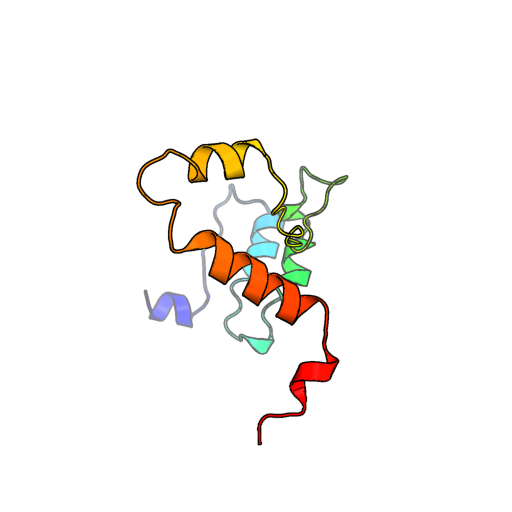.81 84 ILE A N 1
ATOM 700 C CA . ILE A 1 84 ? 11.429 -20.071 -37.650 1.00 51.81 84 ILE A CA 1
ATOM 701 C C . ILE A 1 84 ? 11.429 -18.529 -37.610 1.00 51.81 84 ILE A C 1
ATOM 703 O O . ILE A 1 84 ? 10.360 -17.916 -37.642 1.00 51.81 84 ILE A O 1
ATOM 707 N N . LEU A 1 85 ? 12.590 -17.859 -37.588 1.00 52.56 85 LEU A N 1
ATOM 708 C CA . LEU A 1 85 ? 12.616 -16.412 -37.317 1.00 52.56 85 LEU A CA 1
ATOM 709 C C . LEU A 1 85 ? 12.274 -15.530 -38.534 1.00 52.56 85 LEU A C 1
ATOM 711 O O . LEU A 1 85 ? 11.617 -14.500 -38.375 1.00 52.56 85 LEU A O 1
ATOM 715 N N . VAL A 1 86 ? 12.659 -15.937 -39.751 1.00 53.34 86 VAL A N 1
ATOM 716 C CA . VAL A 1 86 ? 12.432 -15.131 -40.970 1.00 53.34 86 VAL A CA 1
ATOM 717 C C . VAL A 1 86 ? 10.936 -14.995 -41.283 1.00 53.34 86 VAL A C 1
ATOM 719 O O . VAL A 1 86 ? 10.479 -13.907 -41.623 1.00 53.34 86 VAL A O 1
ATOM 722 N N . HIS A 1 87 ? 10.141 -16.050 -41.076 1.00 54.31 87 HIS A N 1
ATOM 723 C CA . HIS A 1 87 ? 8.689 -15.993 -41.280 1.00 54.31 87 HIS A CA 1
ATOM 724 C C . HIS A 1 87 ? 7.956 -15.215 -40.179 1.00 54.31 87 HIS A C 1
ATOM 726 O O . HIS A 1 87 ? 7.003 -14.492 -40.474 1.00 54.31 87 HIS A O 1
ATOM 732 N N . SER A 1 88 ? 8.398 -15.320 -38.920 1.00 56.91 88 SER A N 1
ATOM 733 C CA . SER A 1 88 ? 7.694 -14.689 -37.798 1.00 56.91 88 SER A CA 1
ATOM 734 C C . SER A 1 88 ? 7.938 -13.182 -37.719 1.00 56.91 88 SER A C 1
ATOM 736 O O . SER A 1 88 ? 7.000 -12.437 -37.455 1.00 56.91 88 SER A O 1
ATOM 738 N N . VAL A 1 89 ? 9.165 -12.709 -37.961 1.00 57.25 89 VAL A N 1
ATOM 739 C CA . VAL A 1 89 ? 9.479 -11.273 -37.855 1.00 57.25 89 VAL A CA 1
ATOM 740 C C . VAL A 1 89 ? 8.950 -10.504 -39.066 1.00 57.25 89 VAL A C 1
ATOM 742 O O . VAL A 1 89 ? 8.429 -9.406 -38.902 1.00 57.25 89 VAL A O 1
ATOM 745 N N . HIS A 1 90 ? 8.983 -11.093 -40.266 1.00 55.16 90 HIS A N 1
ATOM 746 C CA . HIS A 1 90 ? 8.400 -10.468 -41.456 1.00 55.16 90 HIS A CA 1
ATOM 747 C C . HIS A 1 90 ? 6.863 -10.398 -41.380 1.00 55.16 90 HIS A C 1
ATOM 749 O O . HIS A 1 90 ? 6.287 -9.344 -41.647 1.00 55.16 90 HIS A O 1
ATOM 755 N N . SER A 1 91 ? 6.200 -11.468 -40.914 1.00 52.62 91 SER A N 1
ATOM 756 C CA . SER A 1 91 ? 4.735 -11.480 -40.752 1.00 52.62 91 SER A CA 1
ATOM 757 C C . SER A 1 91 ? 4.249 -10.505 -39.677 1.00 52.62 91 SER A C 1
ATOM 759 O O . SER A 1 91 ? 3.210 -9.872 -39.849 1.00 52.62 91 SER A O 1
ATOM 761 N N . PHE A 1 92 ? 5.004 -10.332 -38.587 1.00 55.38 92 PHE A N 1
ATOM 762 C CA . PHE A 1 92 ? 4.626 -9.403 -37.518 1.00 55.38 92 PHE A CA 1
ATOM 763 C C . PHE A 1 92 ? 4.873 -7.934 -37.902 1.00 55.38 92 PHE A C 1
ATOM 765 O O . PHE A 1 92 ? 4.102 -7.056 -37.522 1.00 55.38 92 PHE A O 1
ATOM 772 N N . ASN A 1 93 ? 5.908 -7.658 -38.703 1.00 49.91 93 ASN A N 1
ATOM 773 C CA . ASN A 1 93 ? 6.221 -6.301 -39.160 1.00 49.91 93 ASN A CA 1
ATOM 774 C C . ASN A 1 93 ? 5.221 -5.800 -40.224 1.00 49.91 93 ASN A C 1
ATOM 776 O O . ASN A 1 93 ? 4.802 -4.646 -40.169 1.00 49.91 93 ASN A O 1
ATOM 780 N N . ILE A 1 94 ? 4.737 -6.676 -41.116 1.00 52.97 94 ILE A N 1
ATOM 781 C CA . ILE A 1 94 ? 3.661 -6.344 -42.073 1.00 52.97 94 ILE A CA 1
ATOM 782 C C . ILE A 1 94 ? 2.352 -5.983 -41.350 1.00 52.97 94 ILE A C 1
ATOM 784 O O . ILE A 1 94 ? 1.703 -5.003 -41.717 1.00 52.97 94 ILE A O 1
ATOM 788 N N . PHE A 1 95 ? 1.988 -6.716 -40.292 1.00 49.62 95 PHE A N 1
ATOM 789 C CA . PHE A 1 95 ? 0.736 -6.497 -39.552 1.00 49.62 95 PHE A CA 1
ATOM 790 C C . PHE A 1 95 ? 0.699 -5.169 -38.780 1.00 49.62 95 PHE A C 1
ATOM 792 O O . PHE A 1 95 ? -0.377 -4.621 -38.543 1.00 49.62 95 PHE A O 1
ATOM 799 N N . LEU A 1 96 ? 1.866 -4.650 -38.386 1.00 53.81 96 LEU A N 1
ATOM 800 C CA . LEU A 1 96 ? 1.985 -3.374 -37.679 1.00 53.81 96 LEU A CA 1
ATOM 801 C C . LEU A 1 96 ? 2.104 -2.168 -38.625 1.00 53.81 96 LEU A C 1
ATOM 803 O O . LEU A 1 96 ? 1.754 -1.064 -38.218 1.00 53.81 96 LEU A O 1
ATOM 807 N N . ASN A 1 97 ? 2.569 -2.356 -39.869 1.00 49.28 97 ASN A N 1
ATOM 808 C CA . ASN A 1 97 ? 2.789 -1.254 -40.819 1.00 49.28 97 ASN A CA 1
ATOM 809 C C . ASN A 1 97 ? 1.638 -1.005 -41.817 1.00 49.28 97 ASN A C 1
ATOM 811 O O . ASN A 1 97 ? 1.593 0.071 -42.404 1.00 49.28 97 ASN A O 1
ATOM 815 N N . TYR A 1 98 ? 0.699 -1.942 -42.007 1.00 46.06 98 TYR A N 1
ATOM 816 C CA . TYR A 1 98 ? -0.407 -1.794 -42.971 1.00 46.06 98 TYR A CA 1
ATOM 817 C C . TYR A 1 98 ? -1.783 -2.082 -42.338 1.00 46.06 98 TYR A C 1
ATOM 819 O O . TYR A 1 98 ? -2.277 -3.209 -42.409 1.00 46.06 98 TYR A O 1
ATOM 827 N N . PRO A 1 99 ? -2.452 -1.074 -41.742 1.00 49.78 99 PRO A N 1
ATOM 828 C CA . PRO A 1 99 ? -3.766 -1.251 -41.113 1.00 49.78 99 PRO A CA 1
ATOM 829 C C . PRO A 1 99 ? -4.917 -1.503 -42.108 1.00 49.78 99 PRO A C 1
ATOM 831 O O . PRO A 1 99 ? -5.977 -1.973 -41.699 1.00 49.78 99 PRO A O 1
ATOM 834 N N . GLU A 1 100 ? -4.719 -1.254 -43.406 1.00 46.84 100 GLU A N 1
ATOM 835 C CA . GLU A 1 100 ? -5.731 -1.458 -44.464 1.00 46.84 100 GLU A CA 1
ATOM 836 C C . GLU A 1 100 ? -6.072 -2.944 -44.704 1.00 46.84 100 GLU A C 1
ATOM 838 O O . GLU A 1 100 ? -7.140 -3.271 -45.215 1.00 46.84 100 GLU A O 1
ATOM 843 N N . ILE A 1 101 ? -5.211 -3.875 -44.278 1.00 50.34 101 ILE A N 1
ATOM 844 C CA . ILE A 1 101 ? -5.399 -5.323 -44.489 1.00 50.34 101 ILE A CA 1
ATOM 845 C C . ILE A 1 101 ? -6.394 -5.923 -43.463 1.00 50.34 101 ILE A C 1
ATOM 847 O O . ILE A 1 101 ? -6.793 -7.082 -43.560 1.00 50.34 101 ILE A O 1
ATOM 851 N N . ARG A 1 102 ? -6.876 -5.132 -42.490 1.00 48.56 102 ARG A N 1
ATOM 852 C CA . ARG A 1 102 ? -7.788 -5.596 -41.425 1.00 48.56 102 ARG A CA 1
ATOM 853 C C . ARG A 1 102 ? -9.264 -5.731 -41.834 1.00 48.56 102 ARG A C 1
ATOM 855 O O . ARG A 1 102 ? -10.037 -6.253 -41.036 1.00 48.56 102 ARG A O 1
ATOM 862 N N . LEU A 1 103 ? -9.669 -5.286 -43.027 1.00 44.91 103 LEU A N 1
ATOM 863 C CA . LEU A 1 103 ? -11.079 -5.289 -43.469 1.00 44.91 103 LEU A CA 1
ATOM 864 C C . LEU A 1 103 ? -11.463 -6.445 -44.417 1.00 44.91 103 LEU A C 1
ATOM 866 O O . LEU A 1 103 ? -12.586 -6.479 -44.906 1.00 44.91 103 LEU A O 1
ATOM 870 N N . GLY A 1 104 ? -10.572 -7.410 -44.662 1.00 45.69 104 GLY A N 1
ATOM 871 C CA . GLY A 1 104 ? -10.792 -8.497 -45.631 1.00 45.69 104 GLY A CA 1
ATOM 872 C C . GLY A 1 104 ? -11.163 -9.870 -45.059 1.00 45.69 104 GLY A C 1
ATOM 873 O O . GLY A 1 104 ? -11.080 -10.852 -45.788 1.00 45.69 104 GLY A O 1
ATOM 874 N N . VAL A 1 105 ? -11.520 -9.976 -43.778 1.00 46.97 105 VAL A N 1
ATOM 875 C CA . VAL A 1 105 ? -11.962 -11.244 -43.166 1.00 46.97 105 VAL A CA 1
ATOM 876 C C . VAL A 1 105 ? -13.282 -11.027 -42.431 1.00 46.97 105 VAL A C 1
ATOM 878 O O . VAL A 1 105 ? -13.313 -10.782 -41.227 1.00 46.97 105 VAL A O 1
ATOM 881 N N . THR A 1 106 ? -14.366 -11.092 -43.207 1.00 40.75 106 THR A N 1
ATOM 882 C CA . THR A 1 106 ? -15.669 -11.613 -42.766 1.00 40.75 106 THR A CA 1
ATOM 883 C C . THR A 1 106 ? -16.012 -12.781 -43.672 1.00 40.75 106 THR A C 1
ATOM 885 O O . THR A 1 106 ? -15.728 -12.651 -44.884 1.00 40.75 106 THR A O 1
#

Foldseek 3Di:
DVVCLQVLDDDDDPPDDPLNVVLCVLQSDNDPVSRDDVQRSQQRCVNCVPPPVNGRDPDDDDDDDPPDVVVVVVVPPPDPPDPPDVVPVVVVVVVVPDPPVVPPDD

Radius of gyration: 25.32 Å; chains: 1; bounding box: 40×40×64 Å

Sequence (106 aa):
LRECVLRGSYRVPFYMSHECEMLLRKMLVLNPTKRASLLEIMKDKWLNTTFEDSTLQPYKEDLPNYNDPERIRKLVIPHLFSVILVHSVHSFNIFLNYPEIRLGVT

InterPro domains:
  IPR011009 Protein kinase-like domain superfamily [SSF56112] (3-62)

Secondary structure (DSSP, 8-state):
-HHHHHHT--PPPTTS-HHHHHHHHHHS-SSGGGSPPHHHHTT-TTTTTT-GGG------PPPP----HHHHHHHT-TTSTTTSHHHHHHHHHHHHH-GGGGGS--